Protein AF-A0A6I3HC10-F1 (afdb_monomer)

Radius of gyration: 12.57 Å; Cα contacts (8 Å, |Δi|>4): 55; chains: 1; bounding box: 47×15×19 Å

Nearest PDB structures (foldseek):
  1ei5-assembly1_A  TM=2.752E-01  e=7.644E+00  Brucella anthropi

Structure (mmCIF, N/CA/C/O backbone):
data_AF-A0A6I3HC10-F1
#
_entry.id   AF-A0A6I3HC10-F1
#
loop_
_atom_site.group_PDB
_atom_site.id
_atom_site.type_symbol
_atom_site.label_atom_id
_atom_site.label_alt_id
_atom_site.label_comp_id
_atom_site.label_asym_id
_atom_site.label_entity_id
_atom_site.label_seq_id
_atom_site.pdbx_PDB_ins_code
_atom_site.Cartn_x
_atom_site.Cartn_y
_atom_site.Cartn_z
_atom_site.occupancy
_atom_site.B_iso_or_equiv
_atom_site.auth_seq_id
_atom_site.auth_comp_id
_atom_site.auth_asym_id
_atom_site.auth_atom_id
_atom_site.pdbx_PDB_model_num
ATOM 1 N N . MET A 1 1 ? -15.617 -5.038 2.885 1.00 63.84 1 MET A N 1
ATOM 2 C CA . MET A 1 1 ? -14.243 -5.568 2.785 1.00 63.84 1 MET A CA 1
ATOM 3 C C . MET A 1 1 ? -13.316 -4.378 2.933 1.00 63.84 1 MET A C 1
ATOM 5 O O . MET A 1 1 ? -13.425 -3.466 2.128 1.00 63.84 1 MET A O 1
ATOM 9 N N . THR A 1 2 ? -12.518 -4.320 3.994 1.00 82.19 2 THR A N 1
ATOM 10 C CA . THR A 1 2 ? -11.501 -3.275 4.188 1.00 82.19 2 THR A CA 1
ATOM 11 C C . THR A 1 2 ? -10.182 -3.793 3.631 1.00 82.19 2 THR A C 1
ATOM 13 O O . THR A 1 2 ? -9.764 -4.890 3.999 1.00 82.19 2 THR A O 1
ATOM 16 N N . THR A 1 3 ? -9.549 -3.053 2.723 1.00 87.75 3 THR A N 1
ATOM 17 C CA . THR A 1 3 ? -8.195 -3.359 2.248 1.00 87.75 3 THR A CA 1
ATOM 18 C C . THR A 1 3 ? -7.222 -3.207 3.417 1.00 87.75 3 THR A C 1
ATOM 20 O O . THR A 1 3 ? -7.164 -2.120 3.991 1.00 87.75 3 THR A O 1
ATOM 23 N N . PRO A 1 4 ? -6.496 -4.263 3.824 1.00 93.19 4 PRO A N 1
ATOM 24 C CA . PRO A 1 4 ? -5.555 -4.182 4.935 1.00 93.19 4 PRO A CA 1
ATOM 25 C C . PRO A 1 4 ? -4.349 -3.315 4.571 1.00 93.19 4 PRO A C 1
ATOM 27 O O . PRO A 1 4 ? -4.012 -3.180 3.391 1.00 93.19 4 PRO A O 1
ATOM 30 N N . ALA A 1 5 ? -3.705 -2.755 5.595 1.00 95.00 5 ALA A N 1
ATOM 31 C CA . ALA A 1 5 ? -2.507 -1.949 5.436 1.00 95.00 5 ALA A CA 1
ATOM 32 C C . ALA A 1 5 ? -1.352 -2.794 4.879 1.00 95.00 5 ALA A C 1
ATOM 34 O O . ALA A 1 5 ? -0.908 -3.733 5.540 1.00 95.00 5 ALA A O 1
ATOM 35 N N . ASP A 1 6 ? -0.893 -2.481 3.669 1.00 94.69 6 ASP A N 1
ATOM 36 C CA . ASP A 1 6 ? 0.149 -3.236 2.970 1.00 94.69 6 ASP A CA 1
ATOM 37 C C . ASP A 1 6 ? 0.741 -2.420 1.805 1.00 94.69 6 ASP A C 1
ATOM 39 O O . ASP A 1 6 ? 0.314 -1.295 1.520 1.00 94.69 6 ASP A O 1
ATOM 43 N N . TRP A 1 7 ? 1.731 -2.986 1.120 1.00 92.94 7 TR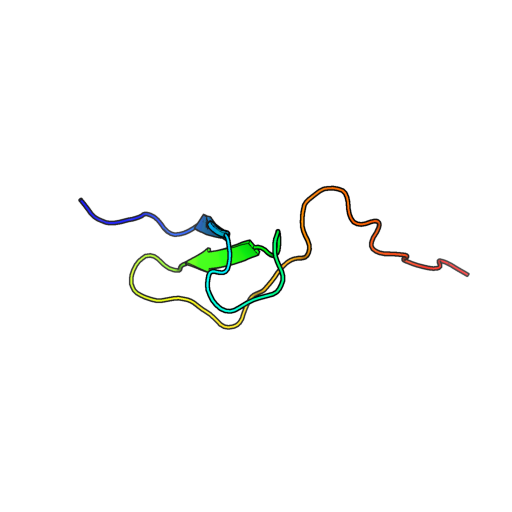P A N 1
ATOM 44 C CA . TRP A 1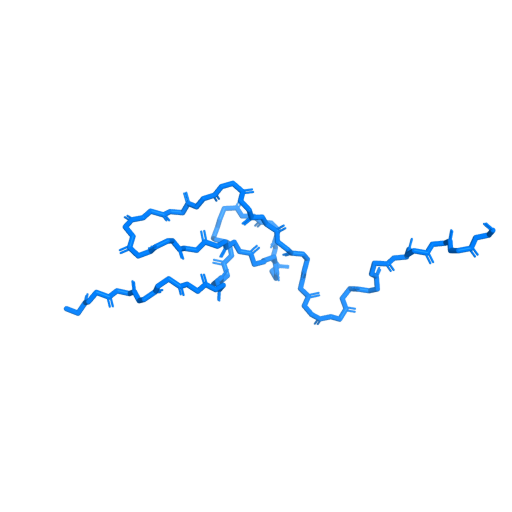 7 ? 2.296 -2.439 -0.108 1.00 92.94 7 TRP A CA 1
ATOM 45 C C . TRP A 1 7 ? 1.490 -2.874 -1.327 1.00 92.94 7 TRP A C 1
ATOM 47 O O . TRP A 1 7 ? 1.357 -4.060 -1.622 1.00 92.94 7 TRP A O 1
ATOM 57 N N . TYR A 1 8 ? 1.015 -1.897 -2.087 1.00 92.06 8 TYR A N 1
ATOM 58 C CA . TYR A 1 8 ? 0.252 -2.120 -3.311 1.00 92.06 8 TYR A CA 1
ATOM 59 C C . TYR A 1 8 ? 0.864 -1.312 -4.458 1.00 92.06 8 TYR A C 1
ATOM 61 O O . TYR A 1 8 ? 1.671 -0.412 -4.232 1.00 92.06 8 TYR A O 1
ATOM 69 N N . GLN A 1 9 ? 0.503 -1.635 -5.701 1.00 90.44 9 GLN A N 1
ATOM 70 C CA . GLN A 1 9 ? 0.989 -0.898 -6.872 1.00 90.44 9 GLN A CA 1
ATOM 71 C C . GLN A 1 9 ? 0.535 0.563 -6.815 1.00 90.44 9 GLN A C 1
ATOM 73 O O . GLN A 1 9 ? -0.637 0.817 -6.549 1.00 90.44 9 GLN A O 1
ATOM 78 N N . ASP A 1 10 ? 1.449 1.502 -7.067 1.00 89.06 10 ASP A N 1
ATOM 79 C CA . ASP A 1 10 ? 1.141 2.934 -7.128 1.00 89.06 10 ASP A CA 1
ATOM 80 C C . ASP A 1 10 ? 0.445 3.255 -8.466 1.00 89.06 10 ASP A C 1
ATOM 82 O O . ASP A 1 10 ? 1.108 3.208 -9.504 1.00 89.06 10 ASP A O 1
ATOM 86 N N . PRO A 1 11 ? -0.867 3.566 -8.493 1.00 82.00 11 PRO A N 1
ATOM 87 C CA . PRO A 1 11 ? -1.569 3.869 -9.742 1.00 82.00 11 PRO A CA 1
ATOM 88 C C . PRO A 1 11 ? -1.205 5.251 -10.305 1.00 82.00 11 PRO A C 1
ATOM 90 O O . PRO A 1 11 ? -1.430 5.501 -11.485 1.00 82.00 11 PRO A O 1
ATOM 93 N N . GLU A 1 12 ? -0.668 6.147 -9.469 1.00 83.81 12 GLU A N 1
ATOM 94 C CA . GLU A 1 12 ? -0.229 7.494 -9.861 1.00 83.81 12 GLU A CA 1
ATOM 95 C C . GLU A 1 12 ? 1.276 7.561 -10.168 1.00 83.81 12 GLU A C 1
ATOM 97 O O . GLU A 1 12 ? 1.767 8.585 -10.642 1.00 83.81 12 GLU A O 1
ATOM 102 N N . GLY A 1 13 ? 2.021 6.503 -9.842 1.00 75.25 13 GLY A N 1
ATOM 103 C CA . GLY A 1 13 ? 3.475 6.466 -9.932 1.00 75.25 13 GLY A CA 1
ATOM 104 C C . GLY A 1 13 ? 4.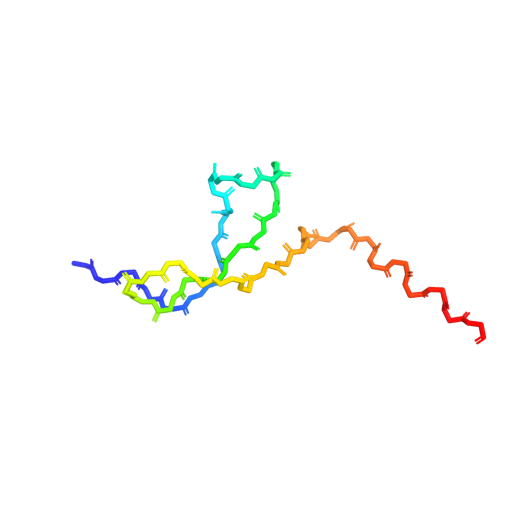002 5.846 -11.223 1.00 75.25 13 GLY A C 1
ATOM 105 O O . GLY A 1 13 ? 3.261 5.461 -12.127 1.00 75.25 13 GLY A O 1
ATOM 106 N N . GLU A 1 14 ? 5.328 5.713 -11.281 1.00 79.94 14 GLU A N 1
ATOM 107 C CA . GLU A 1 14 ? 5.991 4.946 -12.335 1.00 79.94 14 GLU A CA 1
ATOM 108 C C . GLU A 1 14 ? 5.506 3.482 -12.332 1.00 79.94 14 GLU A C 1
ATOM 110 O O . GLU A 1 14 ? 5.333 2.893 -11.254 1.00 79.94 14 GLU A O 1
ATOM 115 N N . PRO A 1 15 ? 5.344 2.854 -13.512 1.00 77.25 15 PRO A N 1
ATOM 116 C CA . PRO A 1 15 ? 4.934 1.460 -13.613 1.00 77.25 15 PRO A CA 1
ATOM 117 C C . PRO A 1 15 ? 5.853 0.544 -12.794 1.00 77.25 15 PRO A C 1
ATOM 119 O O . PRO A 1 15 ? 7.052 0.443 -13.050 1.00 77.25 15 PRO A O 1
ATOM 122 N N . GLY A 1 16 ? 5.273 -0.149 -11.813 1.00 78.56 16 GLY A N 1
ATOM 123 C CA . GLY A 1 16 ? 5.988 -1.087 -10.945 1.00 78.56 16 GLY A CA 1
ATOM 124 C C . GLY A 1 16 ? 6.407 -0.525 -9.586 1.00 78.56 16 GLY A C 1
ATOM 125 O O . GLY A 1 16 ? 6.830 -1.305 -8.737 1.00 78.56 16 GLY A O 1
ATOM 126 N N . ASN A 1 17 ? 6.251 0.775 -9.328 1.00 87.75 17 ASN A N 1
ATOM 127 C CA . ASN A 1 17 ? 6.436 1.296 -7.976 1.00 87.75 17 ASN A CA 1
ATOM 128 C C . ASN A 1 17 ? 5.344 0.789 -7.032 1.00 87.75 17 ASN A C 1
ATOM 130 O O . ASN A 1 17 ? 4.188 0.598 -7.416 1.00 87.75 17 ASN A O 1
ATOM 134 N N . LEU A 1 18 ? 5.735 0.584 -5.776 1.00 91.38 18 LEU A N 1
ATOM 135 C CA . LEU A 1 18 ?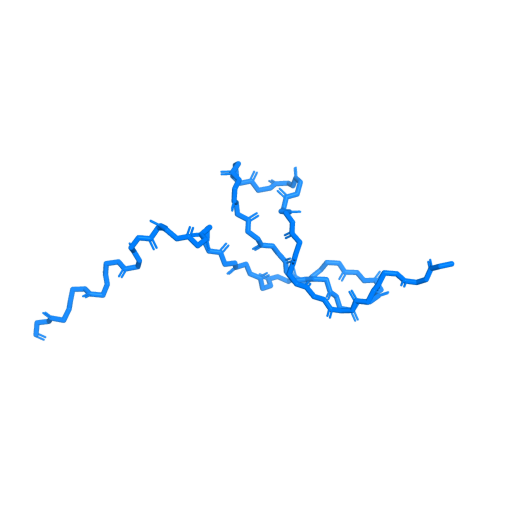 4.825 0.237 -4.697 1.00 91.38 18 LEU A CA 1
ATOM 136 C C . LEU A 1 18 ? 4.613 1.457 -3.808 1.00 91.38 18 LEU A C 1
ATOM 138 O O . LEU A 1 18 ? 5.560 2.175 -3.480 1.00 91.38 18 LEU A O 1
ATOM 142 N N . ARG A 1 19 ? 3.374 1.672 -3.384 1.00 94.06 19 ARG A N 1
ATOM 143 C CA . ARG A 1 19 ? 2.993 2.687 -2.406 1.00 94.06 19 ARG A CA 1
ATOM 144 C C . ARG A 1 19 ? 2.334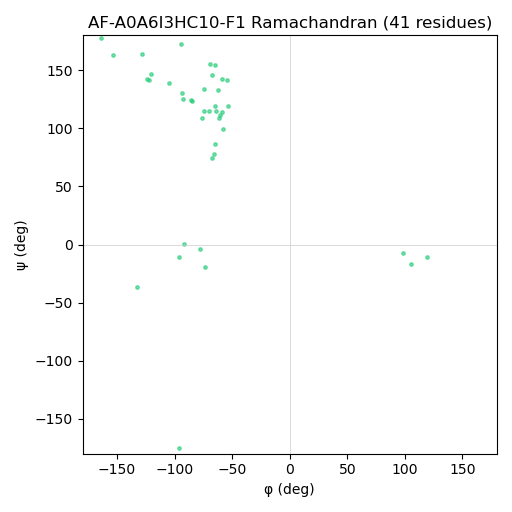 2.002 -1.218 1.00 94.06 19 ARG A C 1
ATOM 146 O O . ARG A 1 19 ? 1.698 0.959 -1.364 1.00 94.06 19 ARG A O 1
ATOM 153 N N . TYR A 1 20 ? 2.532 2.549 -0.028 1.00 93.31 20 TYR A N 1
ATOM 154 C CA . TYR A 1 20 ? 1.961 1.958 1.176 1.00 93.31 20 TYR A CA 1
ATOM 155 C C . TYR A 1 20 ? 0.534 2.461 1.391 1.00 93.31 20 TYR A C 1
ATOM 157 O O . TYR A 1 20 ? 0.305 3.676 1.470 1.00 93.31 20 TYR A O 1
ATOM 165 N N . TRP A 1 21 ? -0.401 1.523 1.499 1.00 94.69 21 TRP A N 1
ATOM 166 C CA . TRP A 1 21 ? -1.778 1.744 1.929 1.00 94.69 21 TRP A CA 1
ATOM 167 C C . TRP A 1 21 ? -1.860 1.500 3.435 1.00 94.69 21 TRP A C 1
ATOM 169 O O . TRP A 1 21 ? -1.391 0.468 3.902 1.00 94.69 21 TRP A O 1
ATOM 179 N N . ASP A 1 22 ? -2.454 2.415 4.201 1.00 94.38 22 ASP A N 1
ATOM 180 C CA . ASP A 1 22 ? -2.553 2.288 5.666 1.00 94.38 22 ASP A CA 1
ATOM 181 C C . ASP A 1 22 ? -3.847 1.606 6.151 1.00 94.38 22 ASP A C 1
ATOM 183 O O . AS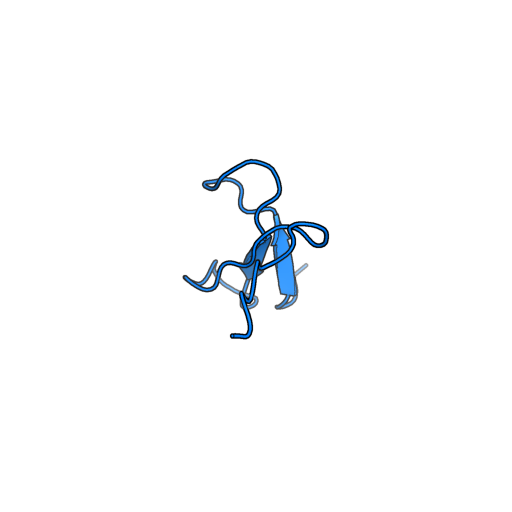P A 1 22 ? -4.056 1.443 7.351 1.00 94.38 22 ASP A O 1
ATOM 187 N N . GLY A 1 23 ? -4.723 1.202 5.229 1.00 93.50 23 GLY A N 1
ATOM 188 C CA . GLY A 1 23 ? -6.061 0.690 5.537 1.00 93.50 23 GLY A CA 1
ATOM 189 C C . GLY A 1 23 ? -7.192 1.675 5.224 1.00 93.50 23 GLY A C 1
ATOM 190 O O . GLY A 1 23 ? -8.342 1.256 5.089 1.00 93.50 23 GLY A O 1
ATOM 191 N N . THR A 1 24 ? -6.865 2.955 5.050 1.00 93.69 24 THR A N 1
ATOM 192 C CA . THR A 1 24 ? -7.828 4.056 4.890 1.00 93.69 24 THR A CA 1
ATOM 193 C C . THR A 1 24 ? -7.476 4.970 3.715 1.00 93.69 24 THR A C 1
ATOM 195 O O . THR A 1 24 ? -8.375 5.447 3.023 1.00 93.69 24 THR A O 1
ATOM 198 N N . GLN A 1 25 ? -6.183 5.203 3.475 1.00 92.31 25 GLN A N 1
ATOM 199 C CA . GLN A 1 25 ? -5.641 6.050 2.419 1.00 92.31 25 GLN A CA 1
ATOM 200 C C . GLN A 1 25 ? -4.225 5.625 1.986 1.00 92.31 25 GLN A C 1
ATOM 202 O O . GLN A 1 25 ? -3.493 4.915 2.679 1.00 92.31 25 GLN A O 1
ATO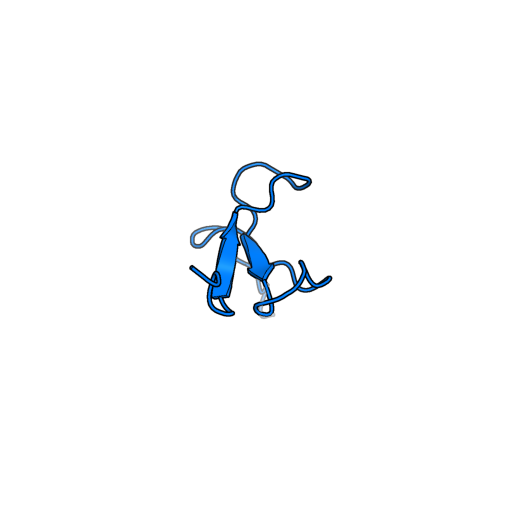M 207 N N . TRP A 1 26 ? -3.806 6.111 0.819 1.00 92.75 26 TRP A N 1
ATOM 208 C CA . TRP A 1 26 ? -2.421 5.992 0.375 1.00 92.75 26 TRP A CA 1
ATOM 209 C C . TRP A 1 26 ? -1.530 6.963 1.152 1.00 92.75 26 TRP A C 1
ATOM 211 O O . TRP A 1 26 ? -1.846 8.146 1.277 1.00 92.75 26 TRP A O 1
ATOM 221 N N . THR A 1 27 ? -0.386 6.484 1.631 1.00 92.94 27 THR A N 1
ATOM 222 C CA . THR A 1 27 ? 0.616 7.318 2.315 1.00 92.94 27 THR A CA 1
ATOM 223 C C . THR A 1 27 ? 1.684 7.809 1.334 1.00 92.94 27 THR A C 1
ATOM 225 O O . THR A 1 27 ? 1.714 7.397 0.177 1.00 92.94 27 THR A O 1
ATOM 228 N N . GLU A 1 28 ? 2.586 8.697 1.750 1.00 91.56 28 GLU A N 1
ATOM 229 C CA . GLU A 1 28 ? 3.711 9.146 0.907 1.00 91.56 28 GLU A CA 1
ATOM 230 C C . GLU A 1 28 ? 4.867 8.132 0.834 1.00 91.56 28 GLU A C 1
ATOM 232 O O . GLU A 1 28 ? 5.819 8.329 0.075 1.00 91.56 28 GLU A O 1
ATOM 237 N N . ASN A 1 29 ? 4.780 7.026 1.580 1.00 93.25 29 ASN A N 1
ATOM 238 C CA . ASN A 1 29 ? 5.782 5.970 1.559 1.00 93.25 29 ASN A CA 1
ATOM 239 C C . ASN A 1 29 ? 5.717 5.221 0.226 1.00 93.25 29 ASN A C 1
ATOM 241 O O . ASN A 1 29 ? 4.728 4.548 -0.076 1.00 93.25 29 ASN A O 1
ATOM 245 N N . ARG A 1 30 ? 6.791 5.333 -0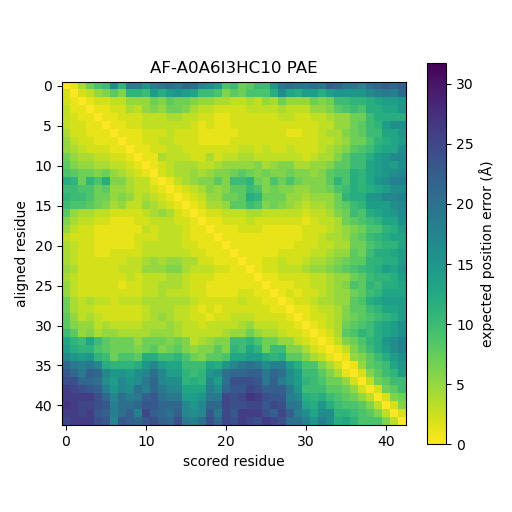.557 1.00 90.69 30 ARG A N 1
ATOM 246 C CA . ARG A 1 30 ? 6.961 4.655 -1.843 1.00 90.69 30 ARG A CA 1
ATOM 247 C C . ARG A 1 30 ? 8.221 3.803 -1.825 1.00 90.69 30 ARG A C 1
ATOM 249 O O . ARG A 1 30 ? 9.246 4.216 -1.283 1.00 90.69 30 ARG A O 1
ATOM 256 N N . GLN A 1 31 ? 8.143 2.631 -2.438 1.00 88.25 31 GLN A N 1
ATOM 257 C CA . GLN A 1 31 ? 9.269 1.734 -2.640 1.00 88.25 31 GLN A CA 1
ATOM 258 C C . GLN A 1 31 ? 9.429 1.413 -4.128 1.00 88.25 31 GLN A C 1
ATOM 260 O O . GLN A 1 31 ? 8.432 1.254 -4.838 1.00 88.25 31 GLN A O 1
ATOM 265 N N . PRO A 1 32 ? 10.678 1.305 -4.612 1.00 80.62 32 PRO A N 1
ATOM 266 C CA . PRO A 1 32 ? 10.925 0.801 -5.952 1.00 80.62 32 PRO A CA 1
ATOM 267 C C . PRO A 1 32 ? 10.493 -0.675 -6.053 1.00 80.62 32 PRO A C 1
ATOM 269 O O . PRO A 1 32 ? 10.505 -1.380 -5.037 1.00 80.62 32 PRO A O 1
ATOM 272 N N . PRO A 1 33 ? 10.142 -1.169 -7.256 1.00 76.00 33 PRO A N 1
ATOM 273 C CA . PRO A 1 33 ? 9.758 -2.558 -7.447 1.00 76.00 33 PRO A CA 1
ATOM 274 C C . PRO A 1 33 ? 10.840 -3.512 -6.926 1.00 76.00 33 PRO A C 1
ATOM 276 O O . PRO A 1 33 ? 12.036 -3.253 -7.128 1.00 76.00 33 PRO A O 1
ATOM 279 N N . PRO A 1 34 ? 10.454 -4.643 -6.307 1.00 68.56 34 PRO A N 1
ATOM 280 C CA . PRO A 1 34 ? 11.401 -5.680 -5.927 1.00 68.56 34 PRO A CA 1
ATOM 281 C C . PRO A 1 34 ? 12.128 -6.171 -7.184 1.00 68.56 34 PRO A C 1
ATOM 283 O O . PRO A 1 34 ? 11.517 -6.717 -8.098 1.00 68.56 34 PRO A O 1
ATOM 286 N N . GLY A 1 35 ? 13.436 -5.917 -7.251 1.00 68.19 35 GLY A N 1
ATOM 287 C CA . GLY A 1 35 ? 14.261 -6.181 -8.434 1.00 68.19 35 GLY A CA 1
ATOM 288 C C . GLY A 1 35 ? 14.923 -4.941 -9.030 1.00 68.19 35 GLY A C 1
ATOM 289 O O . GLY A 1 35 ? 15.846 -5.091 -9.827 1.00 68.19 35 GLY A O 1
ATOM 290 N N . GLN A 1 36 ? 14.550 -3.729 -8.607 1.00 58.00 36 GLN A N 1
ATOM 291 C CA . GLN A 1 36 ? 15.432 -2.584 -8.807 1.00 58.00 36 GLN A CA 1
ATOM 292 C C . GLN A 1 36 ? 16.577 -2.690 -7.799 1.00 58.00 36 GLN A C 1
ATOM 294 O O . GLN A 1 36 ? 16.334 -2.610 -6.589 1.00 58.00 36 GLN A O 1
ATOM 299 N N . PRO A 1 37 ? 17.831 -2.886 -8.243 1.00 57.72 37 PRO A N 1
ATOM 300 C CA . PRO A 1 37 ? 18.951 -2.740 -7.342 1.00 57.72 37 PRO A CA 1
ATOM 301 C C . PRO A 1 37 ? 18.915 -1.291 -6.864 1.00 57.72 37 PRO A C 1
ATOM 303 O O . PRO A 1 37 ? 19.192 -0.360 -7.620 1.00 57.72 37 PRO A O 1
ATOM 306 N N . THR A 1 38 ? 18.561 -1.084 -5.594 1.00 57.41 38 THR A N 1
ATOM 307 C CA . THR A 1 38 ? 19.025 0.111 -4.901 1.00 57.41 38 THR A CA 1
ATOM 308 C C . THR A 1 38 ? 20.535 0.012 -4.994 1.00 57.41 38 THR A C 1
ATOM 310 O O . THR A 1 38 ? 21.160 -0.797 -4.311 1.00 57.41 38 THR A O 1
ATOM 313 N N . THR A 1 39 ? 21.124 0.736 -5.941 1.00 57.38 39 THR A N 1
ATOM 314 C CA . THR A 1 39 ? 22.569 0.852 -6.076 1.00 57.38 39 THR A CA 1
ATOM 315 C C . THR A 1 39 ? 23.043 1.620 -4.851 1.00 57.38 39 THR A C 1
ATOM 317 O O . THR A 1 39 ? 23.367 2.803 -4.909 1.00 57.38 39 THR A O 1
ATOM 320 N N . LYS A 1 40 ? 23.058 0.943 -3.701 1.00 55.25 40 LYS A N 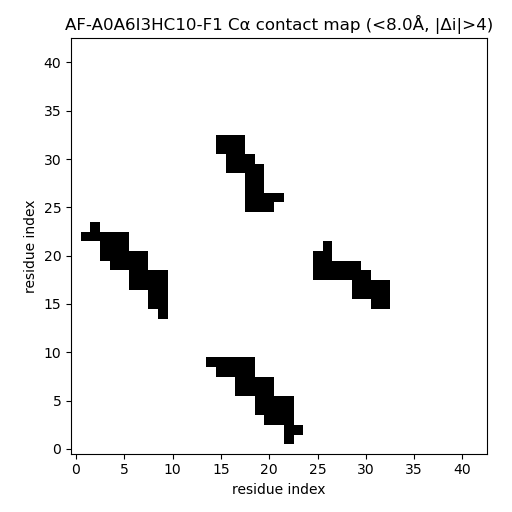1
ATOM 321 C CA . LYS A 1 40 ? 23.907 1.270 -2.576 1.00 55.25 40 LYS A CA 1
ATOM 322 C C . LYS A 1 40 ? 25.307 1.020 -3.098 1.00 55.25 40 LYS A C 1
ATOM 324 O O . LYS A 1 40 ? 25.846 -0.078 -3.017 1.00 55.25 40 LYS A O 1
ATOM 329 N N . LYS A 1 41 ? 25.857 2.053 -3.729 1.00 54.62 41 LYS A N 1
ATOM 330 C CA . LYS A 1 41 ? 27.276 2.177 -4.014 1.00 54.62 41 LYS A CA 1
ATOM 331 C C . LYS A 1 41 ? 27.952 2.293 -2.646 1.00 54.62 41 LYS A C 1
ATOM 333 O O . LYS A 1 41 ? 28.228 3.392 -2.182 1.00 54.62 41 LYS A O 1
ATOM 338 N N . SER A 1 42 ? 28.107 1.160 -1.960 1.00 53.25 42 SER A N 1
ATOM 339 C CA . SER A 1 42 ? 29.038 1.036 -0.846 1.00 53.25 42 SER A CA 1
ATOM 340 C C . SER A 1 42 ? 30.417 1.322 -1.419 1.00 53.25 42 SER A C 1
ATOM 342 O O . SER A 1 42 ? 30.911 0.567 -2.258 1.00 53.25 42 SER A O 1
ATOM 344 N N . LYS A 1 43 ? 30.992 2.450 -1.019 1.00 50.19 43 LYS A N 1
ATOM 345 C CA . LYS A 1 43 ? 32.411 2.732 -1.163 1.00 50.19 43 LYS A CA 1
ATOM 346 C C . LYS A 1 43 ? 32.958 3.107 0.200 1.00 50.19 43 LYS A C 1
ATOM 348 O O . LYS A 1 43 ? 32.212 3.785 0.939 1.00 50.19 43 LYS A O 1
#

Foldseek 3Di:
DFDDWDWDADPPDDGQKTFTDHRPDTDPDIDHHDPPPPPPVPD

Sequence (43 aa):
MTTPADWYQDPEGEPGNLRYWDGTQWTENRQPPPGQPTTKKSK

Solvent-accessible surface area (backbone atoms only — not comparable to full-atom values): 2852 Å² total; per-residue (Å²): 137,78,61,71,61,43,79,40,78,33,90,90,53,60,93,63,27,28,25,32,33,72,48,84,52,78,52,89,54,68,43,74,37,95,81,62,76,77,78,75,77,82,124

pLDDT: mean 80.92, std 14.42, range [50.19, 95.0]

Mean predicted aligned error: 7.48 Å

Secondary structure (DSSP, 8-state):
-PPPSEEEE-SSSSTT-EEEE-SSSEEEEEE--TTS-------